Protein AF-A0A352AQG6-F1 (afdb_monomer)

Mean predicted aligned error: 4.71 Å

Secondary structure (DSSP, 8-state):
--HHHHHHHHHHHHHTTSEEEEEEPPTT-SSPEEEEEE-GGGHHHHHHHHHHHHHHHHHHHHT-

Nearest PDB structures (foldseek):
  2dql-assembly1_B  TM=1.002E+00  e=3.201E-06  Nostoc sp. PCC 7120 = FACHB-418
  5dym-assembly1_A-2  TM=6.738E-01  e=2.398E-02  Clostridioides difficile R20291
  5z7b-assembly1_A  TM=6.575E-01  e=2.123E-01  Corynebacterium glutamicum
  2dqr-assembly1_B  TM=5.852E-01  e=2.588E-01  Bacillus subtilis
  6kf9-assembly1_G  TM=5.486E-01  e=2.292E+00  Thermococcus kodakarensis KO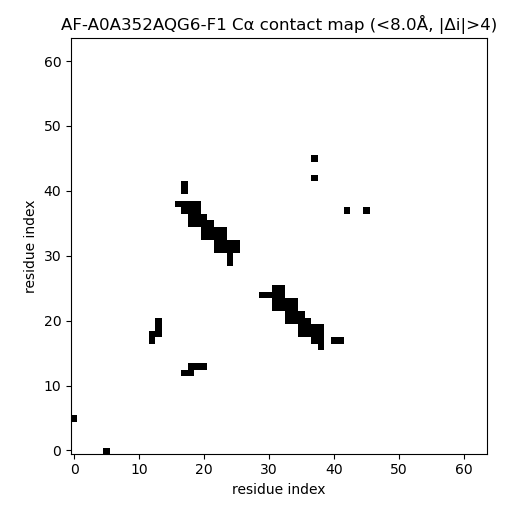D1

pLDDT: mean 92.83, std 10.33, range [48.69, 98.38]

Sequence (64 aa):
LSDTVLYSALKFLEDTGAISGYWRKVEGRGRPRRMYQVSSTWRDKAQELAGFWREYITHHKEAI

Solvent-accessible surface area (backbone atoms only — not comparable to full-atom values): 3863 Å² total; per-residue (Å²): 136,55,69,70,60,52,54,52,51,52,50,53,33,44,76,70,57,38,31,49,77,45,80,40,80,45,89,100,46,91,70,62,42,82,44,78,44,74,27,82,93,31,45,70,62,51,53,53,54,51,46,56,53,52,50,53,59,48,57,59,59,75,75,109

Foldseek 3Di:
DDPVVVVVVVVVCVVVQQKDWDWDDDPPDDGTDIDIDGDPVCVVVVVVVVVVVVVVVVVVVVVD

Radius of gyration: 14.96 Å; Cα contacts (8 Å, |Δi|>4): 42; chains: 1; bounding box: 34×20×39 Å

Structure (mmCIF, N/CA/C/O backbone):
data_AF-A0A352AQG6-F1
#
_entry.id   AF-A0A352AQG6-F1
#
loop_
_atom_site.group_PDB
_atom_site.id
_atom_site.type_symbol
_atom_site.label_atom_id
_atom_site.label_alt_id
_atom_site.label_comp_id
_atom_site.label_asym_id
_atom_site.label_entity_id
_atom_site.label_seq_id
_atom_site.pdbx_PDB_ins_code
_atom_site.Cartn_x
_atom_site.Cartn_y
_atom_site.Cartn_z
_atom_site.occupancy
_atom_site.B_iso_or_equiv
_atom_site.auth_seq_id
_atom_site.auth_comp_id
_atom_site.auth_asym_id
_atom_site.auth_atom_id
_atom_site.pdbx_PDB_model_num
ATOM 1 N N . LEU A 1 1 ? 8.298 -3.074 11.970 1.00 78.25 1 LEU A N 1
ATOM 2 C CA . LEU A 1 1 ? 7.522 -3.854 10.976 1.00 78.25 1 LEU A CA 1
ATOM 3 C C . LEU A 1 1 ? 8.482 -4.828 10.305 1.00 78.25 1 LEU A C 1
ATOM 5 O O . LEU A 1 1 ? 9.572 -4.390 9.963 1.00 78.25 1 LEU A O 1
ATOM 9 N N . SER A 1 2 ? 8.138 -6.109 10.167 1.00 95.44 2 SER A N 1
ATOM 10 C CA . SER A 1 2 ? 8.976 -7.067 9.430 1.00 95.44 2 SER A CA 1
ATOM 11 C C . SER A 1 2 ? 8.704 -7.001 7.925 1.00 95.44 2 SER A C 1
ATOM 13 O O . SER A 1 2 ? 7.605 -6.623 7.508 1.00 95.44 2 SER A O 1
ATOM 15 N N . ASP A 1 3 ? 9.678 -7.419 7.114 1.00 96.50 3 ASP A N 1
ATOM 16 C CA . ASP A 1 3 ? 9.545 -7.465 5.652 1.00 96.50 3 ASP A CA 1
ATOM 17 C C . ASP A 1 3 ? 8.358 -8.330 5.213 1.00 96.50 3 ASP A C 1
ATOM 19 O O . ASP A 1 3 ? 7.592 -7.932 4.339 1.00 96.50 3 ASP A O 1
ATOM 23 N N . THR A 1 4 ? 8.136 -9.476 5.861 1.00 97.25 4 THR A N 1
ATOM 24 C CA . THR A 1 4 ? 7.006 -10.366 5.552 1.00 97.25 4 THR A CA 1
ATOM 25 C C . THR A 1 4 ? 5.661 -9.662 5.701 1.00 97.25 4 THR A C 1
ATOM 27 O O . THR A 1 4 ? 4.811 -9.767 4.816 1.00 97.25 4 THR A O 1
ATOM 30 N N . VAL A 1 5 ? 5.463 -8.917 6.795 1.00 96.88 5 VAL A N 1
ATOM 31 C CA . VAL A 1 5 ? 4.210 -8.181 7.020 1.00 96.88 5 VAL A CA 1
ATOM 32 C C . VAL A 1 5 ? 4.083 -7.042 6.013 1.00 96.88 5 VAL A C 1
ATOM 34 O O . VAL A 1 5 ? 3.011 -6.857 5.442 1.00 96.88 5 VAL A O 1
ATOM 37 N N . LEU A 1 6 ? 5.178 -6.328 5.735 1.00 96.62 6 LEU A N 1
ATOM 38 C CA .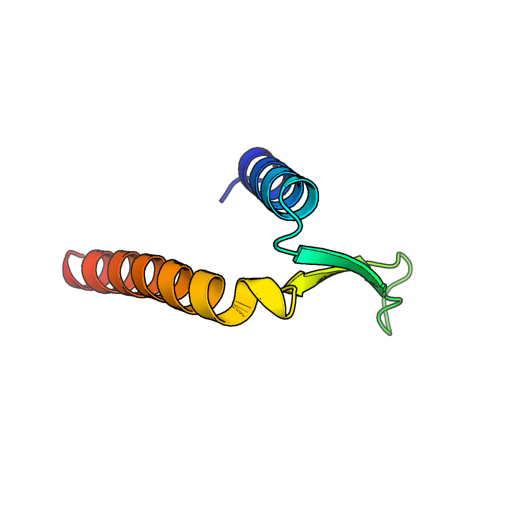 LEU A 1 6 ? 5.194 -5.252 4.747 1.00 96.62 6 LEU A CA 1
ATOM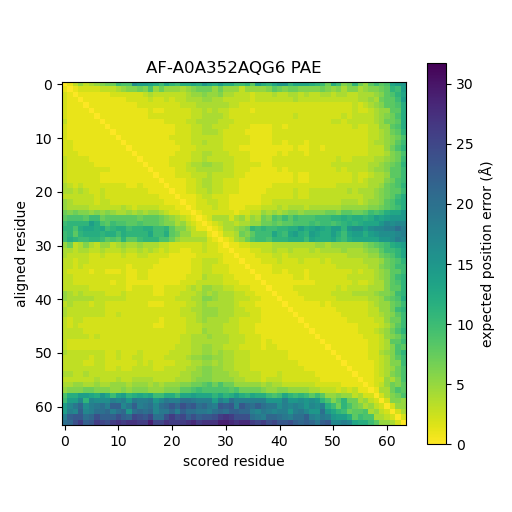 39 C C . LEU A 1 6 ? 4.774 -5.748 3.358 1.00 96.62 6 LEU A C 1
ATOM 41 O O . LEU A 1 6 ? 3.850 -5.197 2.765 1.00 96.62 6 LEU A O 1
ATOM 45 N N . TYR A 1 7 ? 5.424 -6.789 2.836 1.00 96.31 7 TYR A N 1
ATOM 46 C CA . TYR A 1 7 ? 5.125 -7.292 1.495 1.00 96.31 7 TYR A CA 1
ATOM 47 C C . TYR A 1 7 ? 3.745 -7.950 1.409 1.00 96.31 7 TYR A C 1
ATOM 49 O O . TYR A 1 7 ? 3.083 -7.812 0.383 1.00 96.31 7 TYR A O 1
ATOM 57 N N . SER A 1 8 ? 3.270 -8.589 2.484 1.00 97.69 8 SER A N 1
ATOM 58 C CA . SER A 1 8 ? 1.898 -9.117 2.541 1.00 97.69 8 SER A CA 1
ATOM 59 C C . SER A 1 8 ? 0.858 -7.993 2.487 1.00 97.69 8 SER A C 1
ATOM 61 O O . SER A 1 8 ? -0.114 -8.093 1.742 1.00 97.69 8 SER A O 1
ATOM 63 N N . ALA A 1 9 ? 1.085 -6.891 3.212 1.00 97.56 9 ALA A N 1
ATOM 64 C CA . ALA A 1 9 ? 0.209 -5.722 3.180 1.00 97.56 9 ALA A CA 1
ATOM 65 C C . ALA A 1 9 ? 0.221 -5.030 1.808 1.00 97.56 9 ALA A C 1
ATOM 67 O O . ALA A 1 9 ? -0.836 -4.691 1.284 1.00 97.56 9 ALA A O 1
ATOM 68 N N . LEU A 1 10 ? 1.399 -4.869 1.192 1.00 97.62 10 LEU A N 1
ATOM 69 C CA . LEU A 1 10 ? 1.514 -4.313 -0.160 1.00 97.62 10 LEU A CA 1
ATOM 70 C C . LEU A 1 10 ? 0.766 -5.170 -1.184 1.00 97.62 10 LEU A C 1
ATOM 72 O O . LEU A 1 10 ? 0.018 -4.621 -1.988 1.00 97.62 10 LEU A O 1
ATOM 76 N N . LYS A 1 11 ? 0.903 -6.502 -1.113 1.00 97.62 11 LYS A N 1
ATOM 77 C CA . LYS A 1 11 ? 0.169 -7.420 -1.990 1.00 97.62 11 LYS A CA 1
ATOM 78 C C . LYS A 1 11 ? -1.343 -7.266 -1.818 1.00 97.62 11 LYS A C 1
ATOM 80 O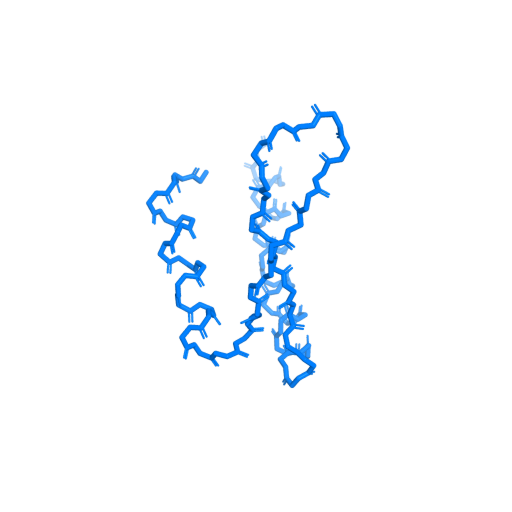 O . LYS A 1 11 ? -2.046 -7.118 -2.807 1.00 97.62 11 LYS A O 1
ATOM 85 N N . PHE A 1 12 ? -1.837 -7.249 -0.581 1.00 98.06 12 PHE A N 1
ATOM 86 C CA . PHE A 1 12 ? -3.261 -7.048 -0.300 1.00 98.06 12 PHE A CA 1
ATOM 87 C C . PHE A 1 12 ? -3.788 -5.722 -0.877 1.00 98.06 12 PHE A C 1
ATOM 89 O O . PHE A 1 12 ? -4.856 -5.682 -1.487 1.00 98.06 12 PHE A O 1
ATOM 96 N N . LEU A 1 13 ? -3.034 -4.633 -0.722 1.00 98.25 13 LEU A N 1
ATOM 97 C CA . LEU A 1 13 ? -3.420 -3.319 -1.240 1.00 98.25 13 LEU A CA 1
ATOM 98 C C . LEU A 1 13 ? -3.392 -3.252 -2.777 1.00 98.25 13 LEU A C 1
ATOM 100 O O . LEU A 1 13 ? -4.221 -2.562 -3.367 1.00 98.25 13 LEU A O 1
ATOM 104 N N . GLU A 1 14 ? -2.460 -3.948 -3.434 1.00 98.12 14 GLU A N 1
ATOM 105 C CA . GLU A 1 14 ? -2.445 -4.065 -4.899 1.00 98.12 14 GLU A CA 1
ATOM 106 C C . GLU A 1 14 ? -3.603 -4.946 -5.400 1.00 98.12 14 GLU A C 1
ATOM 108 O O . GLU A 1 14 ? -4.319 -4.537 -6.312 1.00 98.12 14 GLU A O 1
ATOM 113 N N . ASP A 1 15 ? -3.843 -6.106 -4.775 1.00 98.25 15 ASP A N 1
ATOM 114 C CA . ASP A 1 15 ? -4.924 -7.035 -5.143 1.00 98.25 15 ASP A CA 1
ATOM 115 C C . ASP A 1 15 ? -6.317 -6.381 -5.017 1.00 98.25 15 ASP A C 1
ATOM 117 O O . ASP A 1 15 ? -7.221 -6.670 -5.798 1.00 98.25 15 ASP A O 1
ATOM 121 N N . THR A 1 16 ? -6.495 -5.483 -4.043 1.00 97.62 16 THR A N 1
ATOM 122 C CA . THR A 1 16 ? -7.750 -4.737 -3.817 1.00 97.62 16 THR A CA 1
ATOM 123 C C . THR A 1 16 ? -7.888 -3.484 -4.688 1.00 97.62 16 THR A C 1
ATOM 125 O O . THR A 1 16 ? -8.917 -2.807 -4.640 1.00 97.62 16 THR A O 1
ATOM 128 N N . GLY A 1 17 ? -6.866 -3.145 -5.480 1.00 97.81 17 GLY A N 1
ATOM 129 C CA . GLY A 1 17 ? -6.836 -1.925 -6.289 1.00 97.81 17 GLY A CA 1
ATOM 130 C C . GLY A 1 17 ? -6.713 -0.635 -5.469 1.00 97.81 17 GLY A C 1
ATOM 131 O O . GLY A 1 17 ? -6.957 0.454 -5.994 1.00 97.81 17 GLY A O 1
ATOM 132 N N . ALA A 1 18 ? -6.341 -0.738 -4.190 1.00 98.25 18 ALA A N 1
ATOM 133 C CA . ALA A 1 18 ? -6.159 0.407 -3.305 1.00 98.25 18 ALA A CA 1
ATOM 134 C C . ALA A 1 18 ? -4.900 1.208 -3.646 1.00 98.25 18 ALA A C 1
ATOM 136 O O . ALA A 1 18 ? -4.886 2.437 -3.523 1.00 98.25 18 ALA A O 1
ATOM 137 N N . ILE A 1 19 ? -3.851 0.525 -4.108 1.00 98.38 19 ILE A N 1
ATOM 138 C CA . ILE A 1 19 ? -2.609 1.144 -4.571 1.00 98.38 19 ILE A CA 1
ATOM 139 C C . ILE A 1 19 ? -2.199 0.607 -5.941 1.00 98.38 19 ILE A C 1
ATOM 141 O O . ILE A 1 19 ? -2.543 -0.508 -6.323 1.00 98.38 19 ILE A O 1
ATOM 145 N N . SER A 1 20 ? -1.394 1.389 -6.654 1.00 97.69 20 SER A N 1
ATOM 146 C CA . SER A 1 20 ? -0.702 0.947 -7.866 1.00 97.69 20 SER A CA 1
ATOM 147 C C . SER A 1 20 ? 0.809 1.067 -7.694 1.00 97.69 20 SER A C 1
ATOM 149 O O . SER A 1 20 ? 1.294 2.101 -7.219 1.00 97.69 20 SER A O 1
ATOM 151 N N . GLY A 1 21 ? 1.547 0.041 -8.116 1.00 96.50 21 GLY A N 1
ATOM 152 C CA . GLY A 1 21 ? 3.004 0.038 -8.148 1.00 96.50 21 GLY A CA 1
ATOM 153 C C . GLY A 1 21 ? 3.579 0.583 -9.461 1.00 96.50 21 GLY A C 1
ATOM 154 O O . GLY A 1 21 ? 3.077 0.276 -10.538 1.00 96.50 21 GLY A O 1
ATOM 155 N N . TYR A 1 22 ? 4.677 1.336 -9.395 1.00 96.12 22 TYR A N 1
ATOM 156 C CA . TYR A 1 22 ? 5.459 1.732 -10.572 1.00 96.12 22 TYR A CA 1
ATOM 157 C C . TYR A 1 22 ? 6.962 1.689 -10.291 1.00 96.12 22 TYR A C 1
ATOM 159 O O . TYR A 1 22 ? 7.410 1.854 -9.155 1.00 96.12 22 TYR A O 1
ATOM 167 N N . TRP A 1 23 ? 7.769 1.459 -11.326 1.00 96.38 23 TRP A N 1
ATOM 168 C CA . TRP A 1 23 ? 9.225 1.464 -11.198 1.00 96.38 23 TRP A CA 1
ATOM 169 C C . TRP A 1 23 ? 9.776 2.874 -11.369 1.00 96.38 23 TRP A C 1
ATOM 171 O O . TRP A 1 23 ? 9.487 3.553 -12.351 1.00 96.38 23 TRP A O 1
ATOM 181 N N . ARG A 1 24 ? 10.621 3.302 -10.431 1.00 96.00 24 ARG A N 1
ATOM 182 C CA . ARG A 1 24 ? 11.325 4.581 -10.493 1.00 96.00 24 ARG A CA 1
ATOM 183 C C . ARG A 1 24 ? 12.824 4.359 -10.387 1.00 96.00 24 ARG A C 1
ATOM 185 O O . ARG A 1 24 ? 13.315 3.788 -9.408 1.00 96.00 24 ARG A O 1
ATOM 192 N N . LYS A 1 25 ? 13.566 4.846 -11.382 1.00 94.88 25 LYS A N 1
ATOM 193 C CA . LYS A 1 25 ? 15.013 5.021 -11.251 1.00 94.88 25 LYS A CA 1
ATOM 194 C C . LYS A 1 25 ? 15.255 6.213 -10.329 1.00 94.88 25 LYS A C 1
ATOM 196 O O . LYS A 1 25 ? 14.720 7.293 -10.559 1.00 94.88 25 LYS A O 1
ATOM 201 N N . VAL A 1 26 ? 16.008 5.987 -9.263 1.00 89.56 26 VAL A N 1
ATOM 202 C CA . VAL A 1 26 ? 16.366 7.026 -8.294 1.00 89.56 26 VAL A CA 1
ATOM 203 C C . VAL A 1 26 ? 17.806 7.430 -8.577 1.00 89.56 26 VAL A C 1
ATOM 205 O O . VAL A 1 26 ? 18.660 6.556 -8.740 1.00 89.56 26 VAL A O 1
ATOM 208 N N . GLU A 1 27 ? 18.074 8.731 -8.670 1.00 89.06 27 GLU A N 1
ATOM 209 C CA . GLU A 1 27 ? 19.435 9.233 -8.874 1.00 89.06 27 GLU A CA 1
ATOM 210 C C . GLU A 1 27 ? 20.377 8.735 -7.769 1.00 89.06 27 GLU A C 1
ATOM 212 O O . GLU A 1 27 ? 19.984 8.567 -6.613 1.00 89.06 27 GLU A O 1
ATOM 217 N N . GLY A 1 28 ? 21.616 8.408 -8.141 1.00 89.75 28 GLY A N 1
ATOM 218 C CA . GLY A 1 28 ? 22.603 7.842 -7.214 1.00 89.75 28 GLY A CA 1
ATOM 219 C C . GLY A 1 28 ? 22.344 6.389 -6.787 1.00 89.75 28 GLY A C 1
ATOM 220 O O . GLY A 1 28 ? 23.037 5.878 -5.907 1.00 89.75 28 GLY A O 1
ATOM 221 N N . ARG A 1 29 ? 21.367 5.687 -7.383 1.00 83.50 29 ARG A N 1
ATOM 222 C CA . ARG A 1 29 ? 21.096 4.263 -7.116 1.00 83.50 29 ARG A CA 1
ATOM 223 C C . ARG A 1 29 ? 21.077 3.453 -8.415 1.00 83.50 29 ARG A C 1
ATOM 225 O O . ARG A 1 29 ? 20.419 3.825 -9.380 1.00 83.50 29 ARG A O 1
ATOM 232 N N . GLY A 1 30 ? 21.765 2.307 -8.420 1.00 90.50 30 GLY A N 1
ATOM 233 C CA . GLY A 1 30 ? 21.815 1.413 -9.584 1.00 90.50 30 GLY A CA 1
ATOM 234 C C . GLY A 1 30 ? 20.489 0.695 -9.858 1.00 90.50 30 GLY A C 1
ATOM 235 O O . GLY A 1 30 ? 19.986 0.724 -10.979 1.00 90.50 30 GLY A O 1
ATOM 236 N N . ARG A 1 31 ? 19.885 0.078 -8.831 1.00 93.62 31 ARG A N 1
ATOM 237 C CA . ARG A 1 31 ? 18.629 -0.678 -8.971 1.00 93.62 31 ARG A CA 1
ATOM 238 C C . ARG A 1 31 ? 17.404 0.246 -8.855 1.00 93.62 31 ARG A C 1
ATOM 240 O O . ARG A 1 31 ? 17.295 0.952 -7.847 1.00 93.62 31 ARG A O 1
ATOM 247 N N . PRO A 1 32 ? 16.456 0.208 -9.811 1.00 95.25 32 PRO A N 1
ATOM 248 C CA . PRO A 1 32 ? 15.170 0.888 -9.685 1.00 95.25 32 PRO A CA 1
ATOM 249 C C . PRO A 1 32 ? 14.400 0.444 -8.436 1.00 95.25 32 PRO A C 1
ATOM 251 O O . PRO A 1 32 ? 14.504 -0.704 -7.996 1.00 95.25 32 PRO A O 1
ATOM 254 N N . ARG A 1 33 ? 13.604 1.350 -7.870 1.00 95.62 33 ARG A N 1
ATOM 255 C CA . ARG A 1 33 ? 12.720 1.067 -6.734 1.00 95.62 33 ARG A CA 1
ATOM 256 C C . ARG A 1 33 ? 11.285 0.928 -7.219 1.00 95.62 33 ARG A C 1
ATOM 258 O O . ARG A 1 33 ? 10.863 1.669 -8.105 1.00 95.62 33 ARG A O 1
ATOM 265 N N . ARG A 1 34 ? 10.546 -0.010 -6.627 1.00 95.69 34 ARG A N 1
ATOM 266 C CA . ARG A 1 34 ? 9.094 -0.081 -6.785 1.00 95.69 34 ARG A CA 1
ATOM 267 C C . ARG A 1 34 ? 8.474 0.923 -5.821 1.00 95.69 34 ARG A C 1
ATOM 269 O O . ARG A 1 34 ? 8.693 0.834 -4.617 1.00 95.69 34 ARG A O 1
ATOM 276 N N . MET A 1 35 ? 7.785 1.903 -6.379 1.00 97.06 35 MET A N 1
ATOM 277 C CA . MET A 1 35 ? 7.067 2.953 -5.670 1.00 97.06 35 MET A CA 1
ATOM 278 C C . MET A 1 35 ? 5.579 2.624 -5.686 1.00 97.06 35 MET A C 1
ATOM 280 O O . MET A 1 35 ? 5.113 1.981 -6.623 1.00 97.06 35 MET A O 1
ATOM 284 N N . TYR A 1 36 ? 4.843 3.093 -4.684 1.00 97.94 36 TYR A N 1
ATOM 285 C CA . TYR A 1 36 ? 3.404 2.879 -4.574 1.00 97.94 36 TYR A CA 1
ATOM 286 C C . TYR A 1 36 ? 2.690 4.217 -4.450 1.00 97.94 36 TYR A C 1
ATOM 288 O O . TYR A 1 36 ? 3.193 5.138 -3.806 1.00 97.94 36 TYR A O 1
ATOM 296 N N . GLN A 1 37 ? 1.516 4.309 -5.059 1.00 97.94 37 GLN A N 1
ATOM 297 C CA . GLN A 1 37 ? 0.619 5.453 -4.936 1.00 97.94 37 GLN A CA 1
ATOM 298 C C . GLN A 1 37 ? -0.804 4.961 -4.678 1.00 97.94 37 GLN A C 1
ATOM 300 O O . GLN A 1 37 ? -1.193 3.913 -5.193 1.00 97.94 37 GLN A O 1
ATOM 305 N N . VAL A 1 38 ? -1.566 5.718 -3.890 1.00 98.12 38 VAL A N 1
ATOM 306 C CA . VAL A 1 38 ? -2.974 5.422 -3.596 1.00 98.12 38 VAL A CA 1
ATOM 307 C C . VAL A 1 38 ? -3.827 5.707 -4.830 1.00 98.12 38 VAL A C 1
ATOM 309 O O . VAL A 1 38 ? -3.676 6.754 -5.467 1.00 98.12 38 VAL A O 1
ATOM 312 N N . SER A 1 39 ? -4.730 4.784 -5.157 1.00 97.62 39 SER A N 1
ATOM 313 C CA . SER A 1 39 ? -5.719 4.971 -6.218 1.00 97.62 39 SER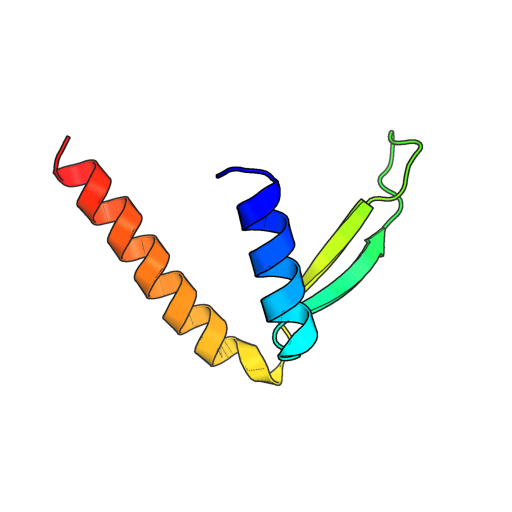 A CA 1
ATOM 314 C C . SER A 1 39 ? -6.643 6.147 -5.895 1.00 97.62 39 SER A C 1
ATOM 316 O O . SER A 1 39 ? -7.022 6.362 -4.743 1.00 97.62 39 SER A O 1
ATOM 318 N N . SER A 1 40 ? -7.051 6.912 -6.909 1.00 96.94 40 SER A N 1
ATOM 319 C CA . SER A 1 40 ? -7.961 8.050 -6.723 1.00 96.94 40 SER A CA 1
ATOM 320 C C . SER A 1 40 ? -9.279 7.643 -6.062 1.00 96.94 40 SER A C 1
ATOM 322 O O . SER A 1 40 ? -9.770 8.378 -5.209 1.00 96.94 40 SER A O 1
ATOM 324 N N . THR A 1 41 ? -9.800 6.458 -6.387 1.00 97.44 41 THR A N 1
ATOM 325 C CA . THR A 1 41 ? -11.048 5.910 -5.829 1.00 97.44 41 THR A CA 1
ATOM 326 C C . THR A 1 41 ? -10.933 5.482 -4.367 1.00 97.44 41 THR A C 1
ATOM 328 O O . THR A 1 41 ? -11.946 5.291 -3.706 1.00 97.44 41 THR A O 1
ATOM 331 N N . TRP A 1 42 ? -9.710 5.351 -3.851 1.00 98.06 42 TRP A N 1
ATOM 332 C CA . TRP A 1 42 ? -9.433 4.914 -2.484 1.00 98.06 42 TRP A CA 1
ATOM 333 C C . TRP A 1 42 ? -8.997 6.046 -1.555 1.00 98.06 42 TRP A C 1
ATOM 335 O O . TRP A 1 42 ? -8.748 5.785 -0.383 1.00 98.06 42 TRP A O 1
ATOM 345 N N . ARG A 1 43 ? -8.897 7.294 -2.035 1.00 96.62 43 ARG A N 1
ATOM 346 C CA . ARG A 1 43 ? -8.351 8.416 -1.249 1.00 96.62 43 ARG A CA 1
ATOM 347 C C . ARG A 1 43 ? -9.076 8.631 0.076 1.00 96.62 43 ARG A C 1
ATOM 349 O O . ARG A 1 43 ? -8.410 8.684 1.106 1.00 96.62 43 ARG A O 1
ATOM 356 N N . ASP A 1 44 ? -10.405 8.687 0.058 1.00 97.50 44 ASP A N 1
ATOM 357 C CA . ASP A 1 44 ? -11.193 8.945 1.270 1.00 97.50 44 ASP A CA 1
ATOM 358 C C . ASP A 1 44 ? -11.023 7.811 2.287 1.00 97.50 44 ASP A C 1
ATOM 360 O O . ASP A 1 44 ? -10.721 8.050 3.457 1.00 97.50 44 ASP A O 1
ATOM 364 N N . LYS A 1 45 ? -11.095 6.556 1.821 1.00 97.62 45 LYS A N 1
ATOM 365 C CA . LYS A 1 45 ? -10.887 5.383 2.678 1.00 97.62 45 LYS A CA 1
ATOM 366 C C . LYS A 1 45 ? -9.455 5.300 3.207 1.00 97.62 45 LYS A C 1
ATOM 368 O O . LYS A 1 45 ? -9.244 4.963 4.367 1.00 97.62 45 LYS A O 1
ATOM 373 N N . ALA A 1 46 ? -8.460 5.617 2.382 1.00 97.81 46 ALA A N 1
ATOM 374 C CA . ALA A 1 46 ? -7.061 5.643 2.792 1.00 97.81 46 ALA A CA 1
ATOM 375 C C . ALA A 1 46 ? -6.813 6.711 3.864 1.00 97.81 46 ALA A C 1
ATOM 377 O O . ALA A 1 46 ? -6.068 6.458 4.809 1.00 97.81 46 ALA A O 1
ATOM 378 N N . GLN A 1 47 ? -7.463 7.873 3.752 1.00 98.12 47 GLN A N 1
ATOM 379 C CA . GLN A 1 47 ? -7.376 8.939 4.744 1.00 98.12 47 GLN A CA 1
ATOM 380 C C . GLN A 1 47 ? -8.004 8.528 6.084 1.00 98.12 47 GLN A C 1
ATOM 382 O O . GLN A 1 47 ? -7.411 8.783 7.132 1.00 98.12 47 GLN A O 1
ATOM 387 N N . GLU A 1 48 ? -9.159 7.858 6.057 1.00 97.81 48 GLU A N 1
ATOM 388 C CA . GLU A 1 48 ? -9.812 7.286 7.244 1.00 97.81 48 GLU A CA 1
ATOM 389 C C . GLU A 1 48 ? -8.896 6.266 7.947 1.00 97.81 48 GLU A C 1
ATOM 391 O O . GLU A 1 48 ? -8.587 6.411 9.129 1.00 97.81 48 GLU A O 1
ATOM 396 N N . LEU A 1 49 ? -8.379 5.279 7.204 1.00 97.06 49 LEU A N 1
ATOM 397 C CA . LEU A 1 49 ? -7.495 4.238 7.745 1.00 97.06 49 LEU A CA 1
ATOM 398 C C . LEU A 1 49 ? -6.175 4.812 8.286 1.00 97.06 49 LEU A C 1
ATOM 400 O O . LEU A 1 49 ? -5.672 4.361 9.319 1.00 97.06 49 LEU A O 1
ATOM 404 N N . ALA A 1 50 ? -5.617 5.826 7.618 1.00 97.06 50 ALA A N 1
ATOM 405 C CA . ALA A 1 50 ? -4.449 6.552 8.111 1.00 97.06 50 ALA A CA 1
ATOM 406 C C . ALA A 1 50 ? -4.745 7.289 9.428 1.00 97.06 50 ALA A C 1
ATOM 408 O O . ALA A 1 50 ? -3.858 7.395 10.277 1.00 97.06 50 ALA A O 1
ATOM 409 N N . GLY A 1 51 ? -5.985 7.758 9.615 1.00 97.44 51 GLY A N 1
ATOM 410 C CA . GLY A 1 51 ? -6.485 8.311 10.873 1.00 97.44 51 GLY A CA 1
ATOM 411 C C . GLY A 1 51 ? -6.362 7.315 12.024 1.00 97.44 51 GLY A C 1
ATOM 412 O O . GLY A 1 51 ? -5.688 7.622 13.005 1.00 97.44 51 GLY A O 1
ATOM 413 N N . PHE A 1 52 ? -6.890 6.098 11.856 1.00 96.50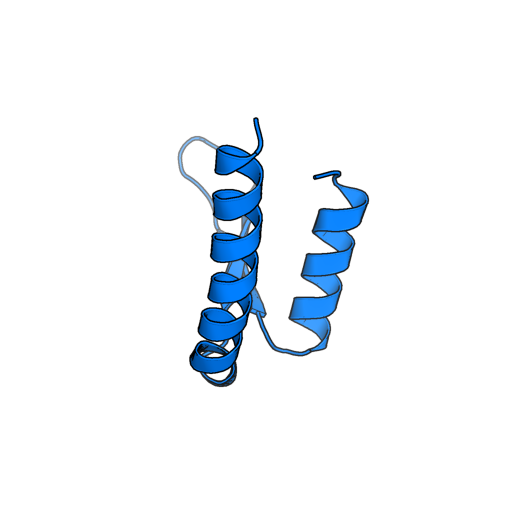 52 PHE A N 1
ATOM 414 C CA . PHE A 1 52 ? -6.802 5.047 12.880 1.00 96.50 52 PHE A CA 1
ATOM 415 C C . PHE A 1 52 ? -5.357 4.697 13.244 1.00 96.50 52 PHE A C 1
ATOM 417 O O . PHE A 1 52 ? -5.026 4.554 14.421 1.00 96.50 52 PHE A O 1
ATOM 424 N N . TRP A 1 53 ? -4.464 4.599 12.252 1.00 94.62 53 TRP A N 1
ATOM 425 C CA . TRP A 1 53 ? -3.044 4.367 12.524 1.00 94.62 53 TRP A CA 1
ATOM 426 C C . TRP A 1 53 ? -2.418 5.518 13.317 1.00 94.62 53 TRP A C 1
ATOM 428 O O . TRP A 1 53 ? -1.689 5.275 14.277 1.00 94.62 53 TRP A O 1
ATOM 438 N N . ARG A 1 54 ? -2.710 6.768 12.936 1.00 95.50 54 ARG A N 1
ATOM 439 C CA . ARG A 1 54 ? -2.200 7.964 13.617 1.00 95.50 54 ARG A CA 1
ATOM 440 C C . ARG A 1 54 ? -2.677 8.036 15.068 1.00 95.50 54 ARG A C 1
ATOM 442 O O . ARG A 1 54 ? -1.877 8.362 15.941 1.00 95.50 54 ARG A O 1
ATOM 449 N N . GLU A 1 55 ? -3.943 7.731 15.325 1.00 95.88 55 GLU A N 1
ATOM 450 C CA . GLU A 1 55 ? -4.503 7.665 16.678 1.00 95.88 55 GLU A CA 1
ATOM 451 C C . GLU A 1 55 ? -3.815 6.571 17.494 1.00 95.88 55 GLU A C 1
ATOM 453 O O . GLU A 1 55 ? -3.287 6.853 18.568 1.00 95.88 55 GLU A O 1
ATOM 458 N N . TYR A 1 56 ? -3.709 5.358 16.945 1.00 93.62 56 TYR A N 1
ATOM 459 C CA . TYR A 1 56 ? -3.041 4.233 17.599 1.00 93.62 56 TYR A CA 1
ATOM 460 C C . TYR A 1 56 ? -1.607 4.570 18.035 1.00 93.62 56 TYR A C 1
ATOM 462 O O . TYR A 1 56 ? -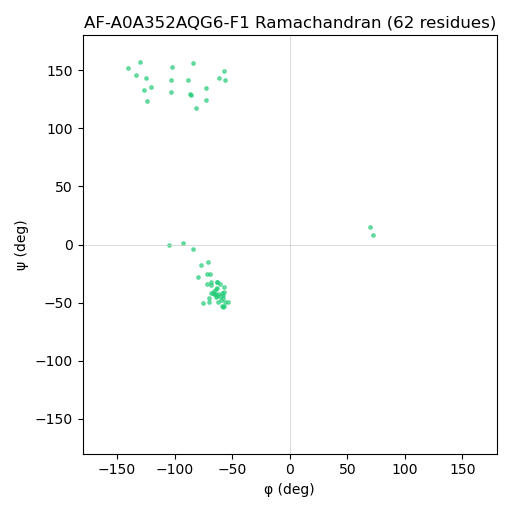1.250 4.366 19.195 1.00 93.62 56 TYR A O 1
ATOM 470 N N . ILE A 1 57 ? -0.783 5.134 17.143 1.00 93.31 57 ILE A N 1
ATOM 471 C CA . ILE A 1 57 ? 0.610 5.478 17.483 1.00 93.31 57 ILE A CA 1
ATOM 472 C C . ILE A 1 57 ? 0.726 6.675 18.430 1.00 93.31 57 ILE A C 1
ATOM 474 O O . ILE A 1 57 ? 1.735 6.791 19.124 1.00 93.31 57 ILE A O 1
ATOM 478 N N . THR A 1 58 ? -0.260 7.576 18.440 1.00 92.12 58 THR A N 1
ATOM 479 C CA . THR A 1 58 ? -0.272 8.733 19.345 1.00 92.12 58 THR A CA 1
ATOM 480 C C . THR A 1 58 ? -0.637 8.286 20.754 1.00 92.12 58 THR A C 1
ATOM 482 O O . THR A 1 58 ? 0.135 8.516 21.679 1.00 92.12 58 THR A O 1
ATOM 485 N N . HIS A 1 59 ? -1.728 7.533 20.907 1.00 84.94 59 HIS A N 1
ATOM 486 C CA . HIS A 1 59 ? -2.144 6.999 22.203 1.00 84.94 59 HIS A CA 1
ATOM 487 C C . HIS A 1 59 ? -1.127 6.015 22.792 1.00 84.94 59 HIS A C 1
ATOM 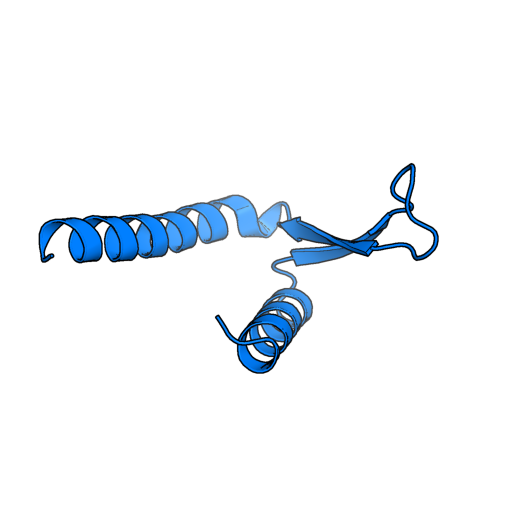489 O O . HIS A 1 59 ? -0.939 5.972 24.004 1.00 84.94 59 HIS A O 1
ATOM 495 N N . HIS A 1 60 ? -0.410 5.258 21.956 1.00 74.88 60 HIS A N 1
ATOM 496 C CA . HIS A 1 60 ? 0.662 4.390 22.443 1.00 74.88 60 HIS A CA 1
ATOM 497 C C . HIS A 1 60 ? 1.886 5.169 22.957 1.00 74.88 60 HIS A C 1
ATOM 499 O O . HIS A 1 60 ? 2.613 4.657 23.799 1.00 74.88 60 HIS A O 1
ATOM 505 N N . LYS A 1 61 ? 2.119 6.400 22.478 1.00 62.50 61 LYS A N 1
ATOM 506 C CA . LYS A 1 61 ? 3.194 7.270 22.981 1.00 62.50 61 LYS A CA 1
ATOM 507 C C . LYS A 1 61 ? 2.848 7.972 24.291 1.00 62.50 61 LYS A C 1
ATOM 509 O O . LYS A 1 61 ? 3.762 8.292 25.029 1.00 62.50 61 LYS A O 1
ATOM 514 N N . GLU A 1 62 ? 1.571 8.229 24.561 1.00 61.69 62 GLU A N 1
ATOM 515 C CA . GLU A 1 62 ? 1.120 8.855 25.816 1.00 61.69 62 GLU A CA 1
ATOM 516 C C . GLU A 1 62 ? 1.110 7.873 27.000 1.00 61.69 62 GLU A C 1
ATOM 518 O O . GLU A 1 62 ? 1.074 8.293 2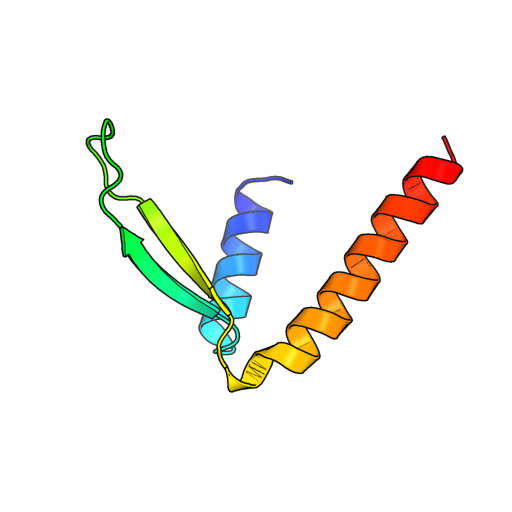8.152 1.00 61.69 62 GLU A O 1
ATOM 523 N N . ALA A 1 63 ? 1.138 6.567 26.721 1.00 55.88 63 ALA A N 1
ATOM 524 C CA . ALA A 1 63 ? 1.132 5.502 27.723 1.00 55.88 63 ALA A CA 1
ATOM 525 C C . ALA A 1 63 ? 2.539 5.021 28.151 1.00 55.88 63 ALA A C 1
ATOM 527 O O . ALA A 1 63 ? 2.631 4.083 28.946 1.00 55.88 63 ALA A O 1
ATOM 528 N N . ILE A 1 64 ? 3.612 5.622 27.616 1.00 48.69 64 ILE A N 1
ATOM 529 C CA . ILE A 1 64 ? 5.029 5.332 27.920 1.00 48.69 64 ILE A CA 1
ATOM 530 C C . ILE A 1 64 ? 5.653 6.566 28.566 1.00 48.69 64 ILE A C 1
ATOM 532 O O . ILE A 1 64 ? 6.371 6.391 29.575 1.00 48.69 64 ILE A O 1
#